Protein AF-A0A134C8T9-F1 (afdb_monomer)

Mean predicted aligned error: 8.47 Å

Radius of gyration: 16.89 Å; Cα contacts (8 Å, |Δi|>4): 72; chains: 1; bounding box: 45×20×52 Å

Structure (mmCIF, N/CA/C/O backbone):
data_AF-A0A134C8T9-F1
#
_entry.id   AF-A0A134C8T9-F1
#
loop_
_atom_site.group_PDB
_atom_site.id
_atom_site.type_symbol
_atom_site.label_atom_id
_atom_site.label_alt_id
_atom_site.label_comp_id
_atom_site.label_asym_id
_atom_site.label_entity_id
_atom_site.label_seq_id
_atom_site.pdbx_PDB_ins_code
_atom_site.Cartn_x
_atom_site.Cartn_y
_atom_site.Cartn_z
_atom_site.occupancy
_atom_site.B_iso_or_equiv
_atom_site.auth_seq_id
_atom_site.auth_comp_id
_atom_site.auth_asym_id
_atom_site.auth_atom_id
_atom_site.pdbx_PDB_model_num
ATOM 1 N N . MET A 1 1 ? 7.190 8.003 -21.386 1.00 59.50 1 MET A N 1
ATOM 2 C CA . MET A 1 1 ? 6.766 9.149 -20.539 1.00 59.50 1 MET A CA 1
ATOM 3 C C . MET A 1 1 ? 5.248 9.217 -20.405 1.00 59.50 1 MET A C 1
ATOM 5 O O . MET A 1 1 ? 4.776 9.055 -19.291 1.00 59.50 1 MET A O 1
ATOM 9 N N . LYS A 1 2 ? 4.473 9.370 -21.495 1.00 64.94 2 LYS A N 1
ATOM 10 C CA . LYS A 1 2 ? 2.994 9.376 -21.425 1.00 64.94 2 LYS A CA 1
ATOM 11 C C . LYS A 1 2 ? 2.407 8.089 -20.822 1.00 64.94 2 LYS A C 1
ATOM 13 O O . LYS A 1 2 ? 1.633 8.181 -19.883 1.00 64.94 2 LYS A O 1
ATOM 18 N N . GLU A 1 3 ? 2.854 6.913 -21.265 1.00 64.75 3 GLU A N 1
ATOM 19 C CA . GLU A 1 3 ? 2.414 5.618 -20.703 1.00 64.75 3 GLU A CA 1
ATOM 20 C C . GLU A 1 3 ? 2.711 5.472 -19.205 1.00 64.75 3 GLU A C 1
ATOM 22 O O . GLU A 1 3 ? 1.862 5.021 -18.446 1.00 64.75 3 GLU A O 1
ATOM 27 N N . TYR A 1 4 ? 3.884 5.926 -18.760 1.00 65.50 4 TYR A N 1
ATOM 28 C CA . TYR A 1 4 ? 4.286 5.896 -17.351 1.00 65.50 4 TYR A CA 1
ATO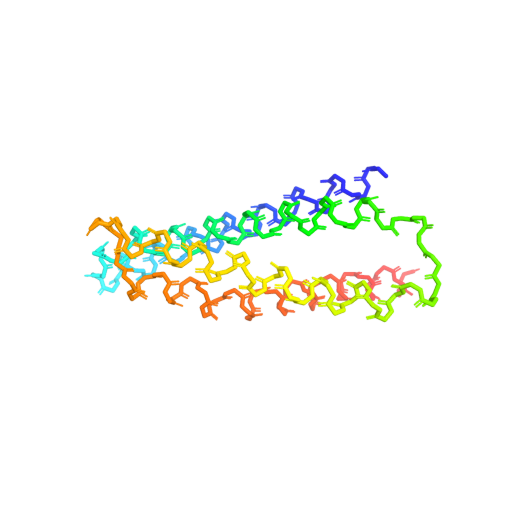M 29 C C . TYR A 1 4 ? 3.392 6.784 -16.472 1.00 65.50 4 TYR A C 1
ATOM 31 O O . TYR A 1 4 ? 2.962 6.372 -15.398 1.00 65.50 4 TYR A O 1
ATOM 39 N N . ILE A 1 5 ? 3.054 7.986 -16.949 1.00 67.75 5 ILE A N 1
ATOM 40 C CA . ILE A 1 5 ? 2.143 8.898 -16.243 1.00 67.75 5 ILE A CA 1
ATOM 41 C C . ILE A 1 5 ? 0.721 8.319 -16.206 1.00 67.75 5 ILE A C 1
ATOM 43 O O . ILE A 1 5 ? 0.062 8.373 -15.167 1.00 67.75 5 ILE A O 1
ATOM 47 N N . THR A 1 6 ? 0.252 7.729 -17.309 1.00 73.25 6 THR A N 1
ATOM 48 C CA . THR A 1 6 ? -1.057 7.060 -17.367 1.00 73.25 6 THR A CA 1
ATOM 49 C C . THR A 1 6 ? -1.119 5.872 -16.408 1.00 73.25 6 THR A C 1
ATOM 51 O O . THR A 1 6 ? -2.109 5.729 -15.689 1.00 73.25 6 THR A O 1
ATOM 54 N N . TYR A 1 7 ? -0.048 5.077 -16.336 1.00 72.12 7 TYR A N 1
ATOM 55 C CA . TYR A 1 7 ? 0.085 3.967 -15.397 1.00 72.12 7 TYR A CA 1
ATOM 56 C C . TYR A 1 7 ? 0.003 4.456 -13.948 1.00 72.12 7 TYR A C 1
ATOM 58 O O . TYR A 1 7 ? -0.865 4.000 -13.209 1.00 72.12 7 TYR A O 1
ATOM 66 N N . ILE A 1 8 ? 0.798 5.465 -13.568 1.00 74.56 8 ILE A N 1
ATOM 67 C CA . ILE A 1 8 ? 0.755 6.066 -12.222 1.00 74.56 8 ILE A CA 1
ATOM 68 C C . ILE A 1 8 ? -0.647 6.569 -11.879 1.00 74.56 8 ILE A C 1
ATOM 70 O O . ILE A 1 8 ? -1.163 6.292 -10.799 1.00 74.56 8 ILE A O 1
ATOM 74 N N . LYS A 1 9 ? -1.299 7.286 -12.799 1.00 76.12 9 LYS A N 1
ATOM 75 C CA . LYS A 1 9 ? -2.643 7.828 -12.567 1.00 76.12 9 LYS A CA 1
ATOM 76 C C . LYS A 1 9 ? -3.696 6.724 -12.432 1.00 76.12 9 LYS A C 1
ATOM 78 O O . LYS A 1 9 ? -4.669 6.891 -11.698 1.00 76.12 9 LYS A O 1
ATOM 83 N N . SER A 1 10 ? -3.537 5.608 -13.141 1.00 77.31 10 SER A N 1
ATOM 84 C CA . SER A 1 10 ? -4.405 4.436 -12.992 1.00 77.31 10 SER A CA 1
ATOM 85 C C . SER A 1 10 ? -4.194 3.757 -11.640 1.00 77.31 10 SER A C 1
ATOM 87 O O . SER A 1 10 ? -5.162 3.543 -10.914 1.00 77.31 10 SER A O 1
ATOM 89 N N . HIS A 1 11 ? -2.934 3.534 -11.268 1.00 79.75 11 HIS A N 1
ATOM 90 C CA . HIS A 1 11 ? -2.524 2.919 -10.007 1.00 79.75 11 HIS A CA 1
ATOM 91 C C . HIS A 1 11 ? -3.030 3.731 -8.804 1.00 79.75 11 HIS A C 1
ATOM 93 O O . HIS A 1 11 ? -3.699 3.203 -7.923 1.00 79.75 11 HIS A O 1
ATOM 99 N N . CYS A 1 12 ? -2.832 5.055 -8.807 1.00 80.44 12 CYS A N 1
ATOM 100 C CA . CYS A 1 12 ? -3.329 5.933 -7.743 1.00 80.44 12 CYS A CA 1
ATOM 101 C C . CYS A 1 12 ? -4.860 5.916 -7.622 1.00 80.44 12 CYS A C 1
ATOM 103 O O . CYS A 1 12 ? -5.382 5.934 -6.509 1.00 80.44 12 CYS A O 1
ATOM 105 N N . ARG A 1 13 ? -5.593 5.865 -8.745 1.00 82.88 13 ARG A N 1
ATOM 106 C CA . ARG A 1 13 ? -7.060 5.739 -8.715 1.00 82.88 13 ARG A CA 1
ATOM 107 C C . ARG A 1 13 ? -7.493 4.401 -8.127 1.00 82.88 13 ARG A C 1
ATOM 109 O O . ARG A 1 13 ? -8.417 4.381 -7.326 1.00 82.88 13 ARG A O 1
ATOM 116 N N . TRP A 1 14 ? -6.805 3.317 -8.475 1.00 81.19 14 TRP A N 1
ATOM 117 C CA . TRP A 1 14 ? -7.069 1.994 -7.917 1.00 81.19 14 TRP A CA 1
ATOM 118 C C . TRP A 1 14 ? -6.842 1.958 -6.400 1.00 81.19 14 TRP A C 1
ATOM 120 O O . TRP A 1 14 ? -7.713 1.506 -5.658 1.00 81.19 14 TRP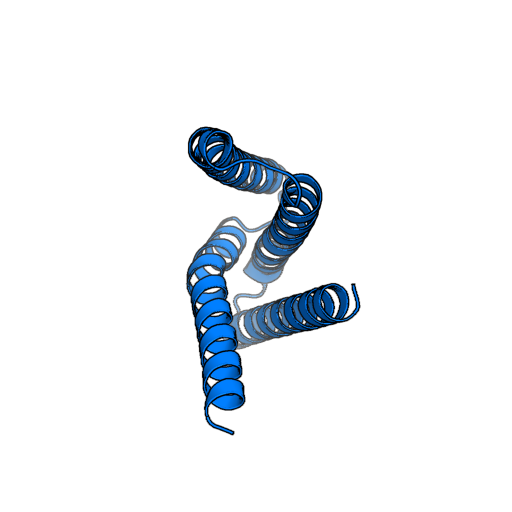 A O 1
ATOM 130 N N . ILE A 1 15 ? -5.731 2.535 -5.925 1.00 83.50 15 ILE A N 1
ATOM 131 C CA . ILE A 1 15 ? -5.446 2.700 -4.491 1.00 83.50 15 ILE A CA 1
ATOM 132 C C . ILE A 1 15 ? -6.546 3.475 -3.783 1.00 83.50 15 ILE A C 1
ATOM 134 O O . ILE A 1 15 ? -7.030 3.033 -2.741 1.00 83.50 15 ILE A O 1
ATOM 138 N N . LEU A 1 16 ? -6.970 4.598 -4.359 1.00 86.06 16 LEU A N 1
ATOM 139 C CA . LEU A 1 16 ? -8.044 5.405 -3.797 1.00 86.06 16 LEU A CA 1
ATOM 140 C C . LEU A 1 16 ? -9.353 4.606 -3.699 1.00 86.06 16 LEU A C 1
ATOM 142 O O . LEU A 1 16 ? -9.999 4.615 -2.654 1.00 86.06 16 LEU A O 1
ATOM 146 N N . SER A 1 17 ? -9.729 3.883 -4.757 1.00 85.75 17 SER A N 1
ATOM 147 C CA . SER A 1 17 ? -10.944 3.064 -4.775 1.00 85.75 17 SER A CA 1
ATOM 148 C C . SER A 1 17 ? -10.923 1.974 -3.706 1.00 85.75 17 SER A C 1
ATOM 150 O O . SER A 1 17 ? -11.906 1.817 -2.987 1.00 85.75 17 SER A O 1
ATOM 152 N N . VAL A 1 18 ? -9.805 1.257 -3.552 1.00 84.75 18 VAL A N 1
ATOM 153 C CA . VAL A 1 18 ? -9.667 0.225 -2.511 1.00 84.75 18 VAL A CA 1
ATOM 154 C C . VAL A 1 18 ? -9.687 0.846 -1.116 1.00 84.75 18 VAL A C 1
ATOM 156 O O . VAL A 1 18 ? -10.323 0.300 -0.216 1.00 84.75 18 VAL A O 1
ATOM 159 N N . ALA A 1 19 ? -9.067 2.015 -0.934 1.00 87.62 19 ALA A N 1
ATOM 160 C CA . ALA A 1 19 ? -9.065 2.703 0.350 1.00 87.62 19 ALA A CA 1
ATOM 161 C C . ALA A 1 19 ? -10.489 3.088 0.767 1.00 87.62 19 ALA A C 1
ATOM 163 O O . ALA A 1 19 ? -10.889 2.787 1.891 1.00 87.62 19 ALA A O 1
ATOM 164 N N . ILE A 1 20 ? -11.264 3.673 -0.154 1.00 89.44 20 ILE A N 1
ATOM 165 C CA . ILE A 1 20 ? -12.670 4.035 0.063 1.00 89.44 20 ILE A CA 1
ATOM 166 C C . ILE A 1 20 ? -13.511 2.786 0.345 1.00 89.44 20 ILE A C 1
ATOM 168 O O . ILE A 1 20 ? -14.259 2.773 1.318 1.00 89.44 20 ILE A O 1
ATOM 172 N N . LEU A 1 21 ? -13.360 1.721 -0.450 1.00 90.19 21 LEU A N 1
ATOM 173 C CA . LEU A 1 21 ? -14.088 0.465 -0.243 1.00 90.19 21 LEU A CA 1
ATOM 174 C C . LEU A 1 21 ? -13.830 -0.127 1.143 1.00 90.19 21 LEU A C 1
ATOM 176 O O . LEU A 1 21 ? -14.775 -0.522 1.818 1.00 90.19 21 LEU A O 1
ATOM 180 N N . GLY A 1 22 ? -12.577 -0.150 1.600 1.00 86.06 22 GLY A N 1
ATOM 181 C CA . GLY A 1 22 ? -12.260 -0.656 2.932 1.00 86.06 22 GLY A CA 1
ATOM 182 C C . GLY A 1 22 ? -12.840 0.200 4.057 1.00 86.06 22 GLY A C 1
ATOM 183 O O . GLY A 1 22 ? -13.338 -0.353 5.032 1.00 86.06 22 GLY A O 1
ATOM 184 N N . VAL A 1 23 ? -12.873 1.530 3.903 1.00 88.94 23 VAL A N 1
ATOM 185 C CA . VAL A 1 23 ? -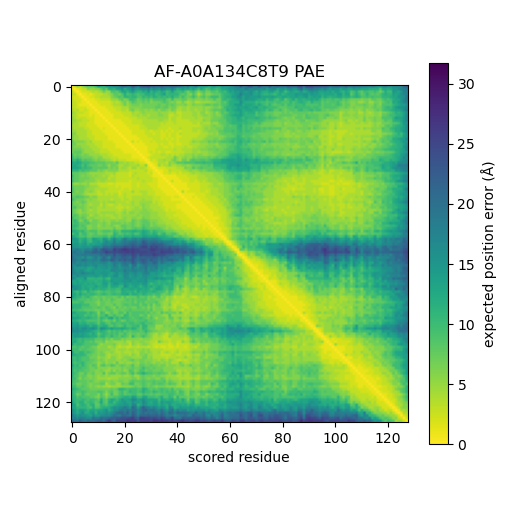13.560 2.413 4.863 1.00 88.94 23 VAL A CA 1
ATOM 186 C C . VAL A 1 23 ? -15.060 2.118 4.898 1.00 88.94 23 VAL A C 1
ATOM 188 O O . VAL A 1 23 ? -15.619 1.994 5.982 1.00 88.94 23 VAL A O 1
ATOM 191 N N . VAL A 1 24 ? -15.703 1.951 3.738 1.00 89.69 24 VAL A N 1
ATOM 192 C CA . VAL A 1 24 ? -17.135 1.619 3.646 1.00 89.69 24 VAL A CA 1
ATOM 193 C C . VAL A 1 24 ? -17.436 0.272 4.305 1.00 89.69 24 VAL A C 1
ATOM 195 O O . VAL A 1 24 ? -18.376 0.177 5.088 1.00 89.69 24 VAL A O 1
ATOM 198 N N . VAL A 1 25 ? -16.624 -0.758 4.052 1.00 88.19 25 VAL A N 1
ATOM 199 C CA . VAL A 1 25 ? -16.787 -2.083 4.676 1.00 88.19 25 VAL A CA 1
ATOM 200 C C . VAL A 1 25 ? -16.616 -2.004 6.193 1.00 88.19 25 VAL A C 1
ATOM 202 O O . VAL A 1 25 ? -17.444 -2.534 6.928 1.00 88.19 25 VAL A O 1
ATOM 205 N N . LEU A 1 26 ? -15.580 -1.310 6.672 1.00 87.12 26 LEU A N 1
ATOM 206 C CA . LEU A 1 26 ? -15.356 -1.119 8.107 1.00 87.12 26 LEU A CA 1
ATOM 207 C C . LEU A 1 26 ? -16.484 -0.325 8.765 1.00 87.12 26 LEU A C 1
ATOM 209 O O . LEU A 1 26 ? -16.812 -0.582 9.918 1.00 87.12 26 LEU A O 1
ATOM 213 N N . TRP A 1 27 ? -17.088 0.614 8.041 1.00 87.31 27 TRP A N 1
ATOM 214 C CA . TRP A 1 27 ? -18.226 1.382 8.525 1.00 87.31 27 TRP A CA 1
ATOM 215 C C . TRP A 1 27 ? -19.504 0.534 8.609 1.00 87.31 27 TRP A C 1
ATOM 217 O O . TRP A 1 27 ? -20.180 0.567 9.630 1.00 87.31 27 TRP A O 1
ATOM 227 N N . ILE A 1 28 ? -19.793 -0.294 7.596 1.00 90.69 28 ILE A N 1
ATOM 228 C CA . ILE A 1 28 ? -20.951 -1.212 7.589 1.00 90.69 28 ILE A CA 1
ATOM 229 C C . ILE A 1 28 ? -20.850 -2.265 8.704 1.00 90.69 28 ILE A C 1
ATOM 231 O O . ILE A 1 28 ? -21.863 -2.648 9.282 1.00 90.69 28 ILE A O 1
ATOM 235 N N . LEU A 1 29 ? -19.638 -2.730 9.014 1.00 88.00 29 LEU A N 1
ATOM 236 C CA . LEU A 1 29 ? -19.382 -3.714 10.074 1.00 88.00 29 LEU A CA 1
ATOM 237 C C . LEU A 1 29 ? -19.286 -3.095 11.481 1.00 88.00 29 LEU A C 1
ATOM 239 O O . LEU A 1 29 ? -18.956 -3.806 12.427 1.00 88.00 29 LEU A O 1
ATOM 243 N N . ASP A 1 30 ? -19.536 -1.788 11.619 1.00 86.75 30 ASP A N 1
ATOM 244 C CA . ASP A 1 30 ? -19.394 -1.012 12.861 1.00 86.75 30 ASP A CA 1
ATOM 245 C C . ASP A 1 30 ? -17.983 -1.089 13.488 1.00 86.75 30 ASP A C 1
ATOM 247 O O . ASP A 1 30 ? -17.756 -0.992 14.692 1.00 86.75 30 ASP A O 1
ATOM 251 N N . TRP A 1 31 ? -16.970 -1.271 12.642 1.00 87.44 31 TRP A N 1
ATOM 252 C CA . TRP A 1 31 ? -15.555 -1.373 13.009 1.00 87.44 31 TRP A CA 1
ATOM 253 C C . TRP A 1 31 ? -14.823 -0.049 12.783 1.00 87.44 31 TRP A C 1
ATOM 255 O O . TRP A 1 31 ? -13.671 -0.002 12.340 1.00 87.44 31 TRP A O 1
ATOM 265 N N . THR A 1 32 ? -15.487 1.057 13.112 1.00 83.94 32 THR A N 1
ATOM 266 C CA . THR A 1 32 ? -14.995 2.424 12.877 1.00 83.94 32 THR A CA 1
ATOM 267 C C . THR A 1 32 ? -13.659 2.709 13.570 1.00 83.94 32 THR A C 1
ATOM 269 O O . THR A 1 32 ? -12.789 3.373 13.007 1.00 83.94 32 THR A O 1
ATOM 272 N N . GLN A 1 33 ? -13.429 2.091 14.729 1.00 84.19 33 GLN A N 1
ATOM 273 C CA . GLN A 1 33 ? -12.162 2.094 15.472 1.00 84.19 33 GLN A CA 1
ATOM 274 C C . GLN A 1 33 ? -10.945 1.561 14.687 1.00 84.19 33 GLN A C 1
ATOM 276 O O . GLN A 1 33 ? -9.802 1.798 15.078 1.00 84.19 33 GLN A O 1
ATOM 281 N N . HIS A 1 34 ? -11.153 0.840 13.580 1.00 86.94 34 HIS A N 1
ATOM 282 C CA . HIS A 1 34 ? -10.082 0.305 12.735 1.00 86.94 34 HIS A CA 1
ATOM 283 C C . HIS A 1 34 ? -9.813 1.143 11.476 1.00 86.94 34 HIS A C 1
ATOM 285 O O . HIS A 1 34 ? -8.833 0.876 10.778 1.00 86.94 34 HIS A O 1
ATOM 291 N N . ILE A 1 35 ? -10.617 2.180 11.205 1.00 86.38 35 ILE A N 1
ATOM 292 C CA . ILE A 1 35 ? -10.495 3.029 10.007 1.00 86.38 35 ILE A CA 1
ATOM 293 C C . ILE A 1 35 ? -9.130 3.722 9.947 1.00 86.38 35 ILE A C 1
ATOM 295 O O . ILE A 1 35 ? -8.494 3.742 8.896 1.00 86.38 35 ILE A O 1
ATOM 299 N N . THR A 1 36 ? -8.639 4.250 11.069 1.00 85.44 36 THR A N 1
ATOM 300 C CA . THR A 1 36 ? -7.330 4.924 11.131 1.00 85.44 36 THR A CA 1
ATOM 301 C C . THR A 1 36 ? -6.183 3.968 10.801 1.00 85.44 36 THR A C 1
ATOM 303 O O . THR A 1 36 ? -5.286 4.313 10.035 1.00 85.44 36 THR A O 1
ATOM 306 N N . GLY A 1 37 ? -6.251 2.733 11.308 1.00 84.94 37 GLY A N 1
ATOM 307 C CA . GLY A 1 37 ? -5.311 1.663 10.975 1.00 84.94 37 GLY A CA 1
ATOM 308 C C . GLY A 1 37 ? -5.367 1.265 9.504 1.00 84.94 37 GLY A C 1
ATOM 309 O O . GLY A 1 37 ? -4.329 1.118 8.863 1.00 84.94 37 GLY A O 1
ATOM 310 N N . TRP A 1 38 ? -6.572 1.144 8.951 1.00 87.62 38 TRP A N 1
ATOM 311 C CA . TRP A 1 38 ? -6.776 0.844 7.537 1.00 87.62 38 TRP A CA 1
ATOM 312 C C . TRP A 1 38 ? -6.169 1.916 6.628 1.00 87.62 38 TRP A C 1
ATOM 314 O O . TRP A 1 38 ? -5.392 1.602 5.726 1.00 87.62 38 TRP A O 1
ATOM 324 N N . LEU A 1 39 ? -6.460 3.189 6.904 1.00 87.62 39 LEU A N 1
ATOM 325 C CA . LEU A 1 39 ? -5.900 4.316 6.161 1.00 87.62 39 LEU A CA 1
ATOM 326 C C . LEU A 1 39 ? -4.372 4.354 6.263 1.00 87.62 39 LEU A C 1
ATOM 328 O O . LEU A 1 39 ? -3.706 4.644 5.271 1.00 87.62 39 LEU A O 1
ATOM 332 N N . TRP A 1 40 ? -3.806 3.994 7.417 1.00 87.38 40 TRP A N 1
ATOM 333 C CA . TRP A 1 40 ? -2.358 3.865 7.575 1.00 87.38 40 TRP A CA 1
ATOM 334 C C . TRP A 1 40 ? -1.768 2.737 6.716 1.00 87.38 40 TRP A C 1
ATOM 336 O O . TRP A 1 40 ? -0.742 2.925 6.055 1.00 87.38 40 TRP A O 1
ATOM 346 N N . GLY A 1 41 ? -2.432 1.580 6.664 1.00 84.69 41 GLY A N 1
ATOM 347 C CA . GLY A 1 41 ? -2.063 0.487 5.762 1.00 84.69 41 GLY A CA 1
ATOM 348 C C . GLY A 1 41 ? -2.108 0.910 4.287 1.00 84.69 41 GLY A C 1
ATOM 349 O O . GLY A 1 41 ? -1.170 0.651 3.535 1.00 84.69 41 GLY A O 1
ATOM 350 N N . MET A 1 42 ? -3.137 1.660 3.884 1.00 85.50 42 MET A N 1
ATOM 351 C CA . MET A 1 42 ? -3.250 2.196 2.521 1.00 85.50 42 MET A CA 1
ATOM 352 C C . MET A 1 42 ? -2.192 3.264 2.217 1.00 85.50 42 MET A C 1
ATOM 354 O O . MET A 1 42 ? -1.615 3.271 1.131 1.00 85.50 42 MET A O 1
ATOM 358 N N . MET A 1 43 ? -1.864 4.132 3.175 1.00 85.31 43 MET A N 1
ATOM 359 C CA . MET A 1 43 ? -0.764 5.089 3.033 1.00 85.31 43 MET A CA 1
ATOM 360 C C . MET A 1 43 ? 0.584 4.376 2.882 1.00 85.31 43 MET A C 1
ATOM 362 O O . MET A 1 43 ? 1.394 4.766 2.041 1.00 85.31 43 MET A O 1
ATOM 366 N N . THR A 1 44 ? 0.805 3.297 3.636 1.00 83.62 44 THR A N 1
ATOM 367 C CA . THR A 1 44 ? 1.993 2.443 3.495 1.00 83.62 44 THR A CA 1
ATOM 368 C C . THR A 1 44 ? 2.119 1.926 2.062 1.00 83.62 44 THR A C 1
ATOM 370 O O . THR A 1 44 ? 3.216 1.920 1.500 1.00 83.62 44 THR A O 1
ATOM 373 N N . TYR A 1 45 ? 0.994 1.588 1.421 1.00 80.31 45 TYR A N 1
ATOM 374 C CA . TYR A 1 45 ? 0.987 1.192 0.015 1.00 80.31 45 TYR A CA 1
ATOM 375 C C . TYR A 1 45 ? 1.346 2.330 -0.945 1.00 80.31 45 TYR A C 1
ATOM 377 O O . TYR A 1 45 ? 2.120 2.123 -1.878 1.00 80.31 45 TYR A O 1
ATOM 385 N N . VAL A 1 46 ? 0.846 3.546 -0.713 1.00 82.25 46 VAL A N 1
ATOM 386 C CA . VAL A 1 46 ? 1.206 4.719 -1.530 1.00 82.25 46 VAL A CA 1
ATOM 387 C C . VAL A 1 46 ? 2.707 4.998 -1.448 1.00 82.25 46 VAL A C 1
ATOM 389 O O . VAL A 1 46 ? 3.359 5.186 -2.476 1.00 82.25 46 VAL A O 1
ATOM 392 N N . VAL A 1 47 ? 3.273 4.979 -0.239 1.00 83.88 47 VAL A N 1
ATOM 393 C CA . VAL A 1 47 ? 4.715 5.178 -0.025 1.00 83.88 47 VAL A CA 1
ATOM 394 C C . VAL A 1 47 ? 5.517 4.076 -0.716 1.00 83.88 47 VAL A C 1
ATOM 396 O O . VAL A 1 47 ? 6.495 4.364 -1.408 1.00 83.88 47 VAL A O 1
ATOM 399 N N . TYR A 1 48 ? 5.068 2.824 -0.600 1.00 80.75 48 TYR A N 1
ATOM 400 C CA . TYR A 1 48 ? 5.651 1.696 -1.319 1.00 80.75 48 TYR A CA 1
ATOM 401 C C . TYR A 1 48 ? 5.634 1.913 -2.837 1.00 80.75 48 TYR A C 1
ATOM 403 O O . TYR A 1 48 ? 6.652 1.714 -3.499 1.00 80.75 48 TYR A O 1
ATOM 411 N N . PHE A 1 49 ? 4.500 2.336 -3.398 1.00 78.94 49 PHE A N 1
ATOM 412 C CA . PHE A 1 49 ? 4.359 2.557 -4.832 1.00 78.94 49 PHE A CA 1
ATOM 413 C C . PHE A 1 49 ? 5.284 3.670 -5.328 1.00 78.94 49 PHE A C 1
ATOM 415 O O . PHE A 1 49 ? 5.960 3.496 -6.339 1.00 78.94 49 PHE A O 1
ATOM 422 N N . LEU A 1 50 ? 5.374 4.787 -4.599 1.00 80.62 50 LEU A N 1
ATOM 423 C CA . LEU A 1 50 ? 6.295 5.878 -4.925 1.00 80.62 50 LEU A CA 1
ATOM 424 C C . LEU A 1 50 ? 7.753 5.418 -4.882 1.00 80.62 50 LEU A C 1
ATOM 426 O O . LEU A 1 50 ? 8.527 5.730 -5.788 1.00 80.62 50 LEU A O 1
ATOM 430 N N . TYR A 1 51 ? 8.119 4.639 -3.863 1.00 80.12 51 TYR A N 1
ATOM 431 C CA . TYR A 1 51 ? 9.449 4.052 -3.766 1.00 80.12 51 TYR A CA 1
ATOM 432 C C . TYR A 1 51 ? 9.740 3.131 -4.957 1.00 80.12 51 TYR A C 1
ATOM 434 O O . TYR A 1 51 ? 10.797 3.245 -5.579 1.00 80.12 51 TYR A O 1
ATOM 442 N N . LEU A 1 52 ? 8.788 2.265 -5.320 1.00 74.62 52 LEU A N 1
ATOM 443 C CA . LEU A 1 52 ? 8.911 1.365 -6.462 1.00 74.62 52 LEU A CA 1
ATOM 444 C C . LEU A 1 52 ? 9.057 2.151 -7.770 1.00 74.62 52 LEU A C 1
ATOM 446 O O . LEU A 1 52 ? 9.969 1.877 -8.539 1.00 74.62 52 LEU A O 1
ATOM 450 N N . ALA A 1 53 ? 8.224 3.168 -7.989 1.00 72.56 53 ALA A N 1
ATOM 451 C CA . ALA A 1 53 ? 8.263 4.029 -9.165 1.00 72.56 53 ALA A CA 1
ATOM 452 C C . ALA A 1 53 ? 9.626 4.733 -9.315 1.00 72.56 53 ALA A C 1
ATOM 454 O O . ALA A 1 53 ? 10.226 4.724 -10.392 1.00 72.56 53 ALA A O 1
ATOM 455 N N . LEU A 1 54 ? 10.169 5.271 -8.216 1.00 74.12 54 LEU A N 1
ATOM 456 C CA . LEU A 1 54 ? 11.508 5.869 -8.178 1.00 74.12 54 LEU A CA 1
ATOM 457 C C . LEU A 1 54 ? 12.614 4.840 -8.436 1.00 74.12 54 LEU A C 1
ATOM 459 O O . LEU A 1 54 ? 13.586 5.131 -9.137 1.00 74.12 54 LEU A O 1
ATOM 463 N N . GLN A 1 55 ? 12.474 3.636 -7.882 1.00 72.88 55 GLN A N 1
ATOM 464 C CA . GLN A 1 55 ? 13.420 2.547 -8.083 1.00 72.88 55 GLN A CA 1
ATOM 465 C C . GLN A 1 55 ? 13.429 2.090 -9.547 1.00 72.88 55 GLN A C 1
ATOM 467 O O . GLN A 1 55 ? 14.503 1.979 -10.134 1.00 72.88 55 GLN A O 1
ATOM 472 N N . THR A 1 56 ? 12.260 1.900 -10.165 1.00 68.25 56 THR A N 1
ATOM 473 C CA . THR A 1 56 ? 12.130 1.540 -11.583 1.00 68.25 56 THR A CA 1
ATOM 474 C C . THR A 1 56 ? 12.693 2.632 -12.488 1.00 68.25 56 THR A C 1
ATOM 476 O O . THR A 1 56 ? 13.411 2.323 -13.435 1.00 68.25 56 THR A O 1
ATOM 479 N N . TYR A 1 57 ? 12.447 3.907 -12.170 1.00 69.31 57 TYR A N 1
ATOM 480 C CA . TYR A 1 57 ? 13.027 5.032 -12.907 1.00 69.31 57 TYR A CA 1
ATOM 481 C C . TYR A 1 57 ? 14.563 5.015 -12.867 1.00 69.31 57 TYR A C 1
ATOM 483 O O . TYR A 1 57 ? 15.207 5.167 -13.902 1.00 69.31 57 TYR A O 1
ATOM 491 N N . LYS A 1 58 ? 15.159 4.750 -11.696 1.00 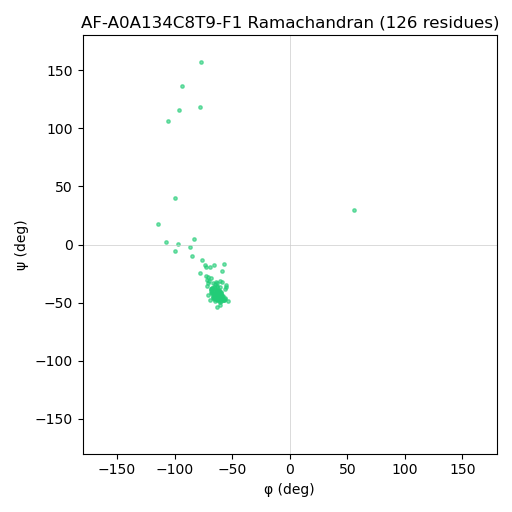68.00 58 LYS A N 1
ATOM 492 C CA . LYS A 1 58 ? 16.618 4.606 -11.531 1.00 68.00 58 LYS A CA 1
ATOM 493 C C . LYS A 1 58 ? 17.205 3.347 -12.182 1.00 68.00 58 LYS A C 1
ATOM 495 O O . LYS A 1 58 ? 18.415 3.284 -12.372 1.00 68.00 58 LYS A O 1
ATOM 500 N N . MET A 1 59 ? 16.389 2.336 -12.476 1.00 61.50 59 MET A N 1
ATOM 501 C CA . MET A 1 59 ? 16.830 1.043 -13.021 1.00 61.50 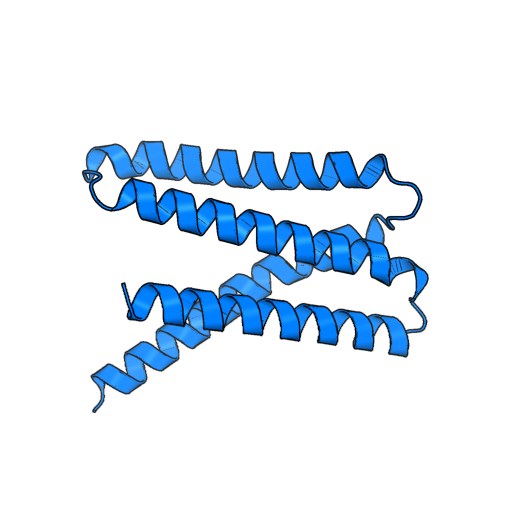59 MET A CA 1
ATOM 502 C C . MET A 1 59 ? 16.717 0.937 -14.542 1.00 61.50 59 MET A C 1
ATOM 504 O O . MET A 1 59 ? 17.067 -0.101 -15.096 1.00 61.50 59 MET A O 1
ATOM 508 N N . LYS A 1 60 ? 16.255 1.991 -15.221 1.00 61.75 60 LYS A N 1
ATOM 509 C CA . LYS A 1 60 ? 16.020 1.987 -16.668 1.00 61.75 60 LYS A CA 1
ATOM 510 C C . LYS A 1 60 ? 17.275 1.660 -17.504 1.00 61.75 60 LYS A C 1
ATOM 512 O O . LYS A 1 60 ? 17.125 1.150 -18.607 1.00 61.75 60 LYS A O 1
ATOM 517 N N . ASP A 1 61 ? 18.470 1.869 -16.946 1.00 59.88 61 ASP A N 1
ATOM 518 C CA . ASP A 1 61 ? 19.760 1.699 -17.632 1.00 59.88 61 ASP A CA 1
ATOM 519 C C . ASP A 1 61 ? 20.639 0.556 -17.056 1.00 59.88 61 ASP A C 1
ATOM 521 O O . ASP A 1 61 ? 21.848 0.537 -17.274 1.00 59.88 61 ASP A O 1
ATOM 525 N N . ALA A 1 62 ? 20.082 -0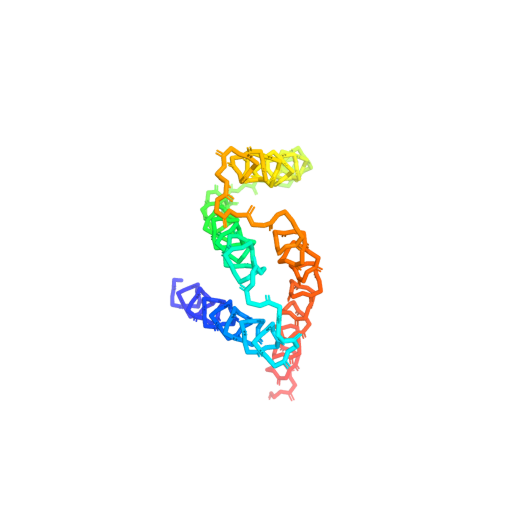.388 -16.278 1.00 59.78 62 ALA A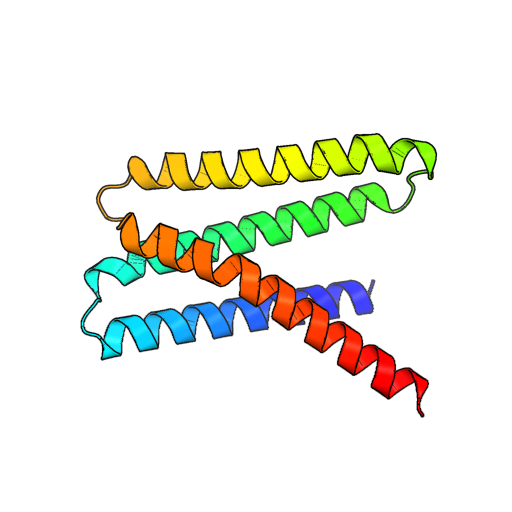 N 1
ATOM 526 C CA . ALA A 1 62 ? 20.868 -1.422 -15.578 1.00 59.78 62 ALA A CA 1
ATOM 527 C C . ALA A 1 62 ? 21.020 -2.754 -16.356 1.00 59.78 62 ALA A C 1
ATOM 529 O O . ALA A 1 62 ? 20.050 -3.298 -16.880 1.00 59.78 62 ALA A O 1
ATOM 530 N N . THR A 1 63 ? 22.237 -3.317 -16.369 1.00 59.50 63 THR A N 1
ATOM 531 C CA . THR A 1 63 ? 22.635 -4.557 -17.076 1.00 59.50 63 THR A CA 1
ATOM 532 C C . THR A 1 63 ? 22.173 -5.851 -16.369 1.00 59.50 63 THR A C 1
ATOM 534 O O . THR A 1 63 ? 21.972 -5.871 -15.157 1.00 59.50 63 THR A O 1
ATOM 537 N N . LEU A 1 64 ? 22.052 -6.965 -17.111 1.00 57.44 64 LEU A N 1
ATOM 538 C CA . LEU A 1 64 ? 21.524 -8.274 -16.663 1.00 57.44 64 LEU A CA 1
ATOM 539 C C . LEU A 1 64 ? 22.206 -8.896 -15.422 1.00 57.44 64 LEU A C 1
ATOM 541 O O . LEU A 1 64 ? 21.516 -9.485 -14.590 1.00 57.44 64 LEU A O 1
ATOM 545 N N . GLU A 1 65 ? 23.524 -8.760 -15.246 1.00 58.28 65 GLU A N 1
ATOM 546 C CA . GLU A 1 65 ? 24.234 -9.310 -14.068 1.00 58.28 65 GLU A CA 1
ATOM 547 C C . GLU A 1 65 ? 23.923 -8.547 -12.772 1.00 58.28 65 GLU A C 1
ATOM 549 O O . GLU A 1 65 ? 23.872 -9.119 -11.680 1.00 58.28 65 GLU A O 1
ATOM 554 N N . ASP A 1 66 ? 23.593 -7.265 -12.901 1.00 61.25 66 ASP A N 1
ATOM 555 C CA . ASP A 1 66 ? 23.186 -6.397 -11.803 1.00 61.25 66 ASP A CA 1
ATOM 556 C C . ASP A 1 66 ? 21.760 -6.706 -11.315 1.00 61.25 66 ASP A C 1
ATOM 558 O O . ASP A 1 66 ? 21.386 -6.353 -10.191 1.00 61.25 66 ASP A O 1
ATOM 562 N N . VAL A 1 67 ? 20.960 -7.410 -12.124 1.00 61.31 67 VAL A N 1
ATOM 563 C CA . VAL A 1 67 ? 19.552 -7.714 -11.837 1.00 61.31 67 VAL A CA 1
ATOM 564 C C . VAL A 1 67 ? 19.419 -8.610 -10.611 1.00 61.31 67 VAL A C 1
ATOM 566 O O . VAL A 1 67 ? 18.596 -8.325 -9.750 1.00 61.31 67 VAL A O 1
ATOM 569 N N . LYS A 1 68 ? 20.247 -9.651 -10.450 1.00 61.62 68 LYS A N 1
ATOM 570 C CA . LYS A 1 68 ? 20.115 -10.597 -9.321 1.00 61.62 68 LYS A CA 1
ATOM 571 C C . LYS A 1 68 ? 20.340 -9.920 -7.966 1.00 61.62 68 LYS A C 1
ATOM 573 O O . LYS A 1 68 ? 19.534 -10.070 -7.047 1.00 61.62 68 LYS A O 1
ATOM 578 N N . ARG A 1 69 ? 21.413 -9.134 -7.851 1.00 62.03 69 ARG A N 1
ATOM 579 C CA . ARG A 1 69 ? 21.749 -8.388 -6.630 1.00 62.03 69 ARG A CA 1
ATOM 580 C C . ARG A 1 69 ? 20.743 -7.265 -6.372 1.00 62.03 69 ARG A C 1
ATOM 582 O O . ARG A 1 69 ? 20.341 -7.056 -5.230 1.00 62.03 69 ARG A O 1
ATOM 589 N N . ARG A 1 70 ? 20.279 -6.577 -7.419 1.00 64.44 70 ARG A N 1
ATOM 590 C CA . ARG A 1 70 ? 19.274 -5.509 -7.301 1.00 64.44 70 ARG A CA 1
ATOM 591 C C . ARG A 1 70 ? 17.876 -6.031 -6.984 1.00 64.44 70 ARG A C 1
ATOM 593 O O . ARG A 1 70 ? 17.154 -5.345 -6.270 1.00 64.44 70 ARG A O 1
ATOM 600 N N . VAL A 1 71 ? 17.513 -7.237 -7.427 1.00 67.19 71 VAL A N 1
ATOM 601 C CA . VAL A 1 71 ? 16.275 -7.920 -7.018 1.00 67.19 71 VAL A CA 1
ATOM 602 C C . VAL A 1 71 ? 16.314 -8.210 -5.523 1.00 67.19 71 VAL A C 1
ATOM 604 O O . VAL A 1 71 ? 15.369 -7.853 -4.828 1.00 67.19 71 VAL A O 1
ATOM 607 N N . TRP A 1 72 ? 17.416 -8.756 -5.000 1.00 64.88 72 TRP A N 1
ATOM 608 C CA . TRP A 1 72 ? 17.574 -8.977 -3.558 1.00 64.88 72 TRP A CA 1
ATOM 609 C C . TRP A 1 72 ? 17.527 -7.680 -2.752 1.00 64.88 72 TRP A C 1
ATOM 611 O O . TRP A 1 72 ? 16.796 -7.603 -1.768 1.00 64.88 72 TRP A O 1
ATOM 621 N N . ILE A 1 73 ? 18.236 -6.639 -3.194 1.00 66.94 73 ILE A N 1
ATOM 622 C CA . ILE A 1 73 ? 18.183 -5.312 -2.563 1.00 66.94 73 ILE A CA 1
ATOM 623 C C . ILE A 1 73 ? 16.763 -4.739 -2.626 1.00 66.94 73 ILE A C 1
ATOM 625 O O . ILE A 1 73 ? 16.300 -4.163 -1.650 1.00 66.94 73 ILE A O 1
ATOM 629 N N . GLY A 1 74 ? 16.056 -4.931 -3.741 1.00 68.56 74 GLY A N 1
ATOM 630 C CA . GLY A 1 74 ? 14.662 -4.532 -3.900 1.00 68.56 74 GLY A CA 1
ATOM 631 C C . GLY A 1 74 ? 13.728 -5.290 -2.963 1.00 68.56 74 GLY A C 1
ATOM 632 O O . GLY A 1 74 ? 12.857 -4.684 -2.361 1.00 68.56 74 GLY A O 1
ATOM 633 N N . VAL A 1 75 ? 13.909 -6.596 -2.776 1.00 70.06 75 VAL A N 1
ATOM 634 C CA . VAL A 1 75 ? 13.121 -7.375 -1.809 1.00 70.06 75 VAL A CA 1
ATOM 635 C C . VAL A 1 75 ? 13.420 -6.915 -0.380 1.00 70.06 75 VAL A C 1
ATOM 637 O O . VAL A 1 75 ? 12.490 -6.632 0.372 1.00 70.06 75 VAL A O 1
ATOM 640 N N . MET A 1 76 ? 14.694 -6.758 -0.019 1.00 75.12 76 MET A N 1
ATOM 641 C CA . MET A 1 76 ? 15.103 -6.305 1.315 1.00 75.12 76 MET A CA 1
ATOM 642 C C . MET A 1 76 ? 14.616 -4.888 1.629 1.00 75.12 76 MET A C 1
ATOM 644 O O . MET A 1 76 ? 14.147 -4.643 2.738 1.00 75.12 76 MET A O 1
ATOM 648 N N . SER A 1 77 ? 14.662 -3.964 0.664 1.00 71.81 77 SER A N 1
ATOM 649 C CA . SER A 1 77 ? 14.170 -2.599 0.865 1.00 71.81 77 SER A CA 1
ATOM 650 C C . SER A 1 77 ? 12.649 -2.526 0.993 1.00 71.81 77 SER A C 1
ATOM 652 O O . SER A 1 77 ? 12.129 -1.692 1.730 1.00 71.81 77 SER A O 1
ATOM 654 N N . ARG A 1 78 ? 11.917 -3.428 0.330 1.00 74.50 78 ARG A N 1
ATOM 655 C CA . ARG A 1 78 ? 10.461 -3.556 0.499 1.00 74.50 78 ARG A CA 1
ATOM 656 C C . ARG A 1 78 ? 10.109 -4.038 1.903 1.00 74.50 78 ARG A C 1
ATOM 658 O O . ARG A 1 78 ? 9.234 -3.456 2.537 1.00 74.50 78 ARG A O 1
ATOM 665 N N . PHE A 1 79 ? 10.804 -5.065 2.393 1.00 78.88 79 PHE A N 1
ATOM 666 C CA . PHE A 1 79 ? 10.602 -5.563 3.754 1.00 78.88 79 PHE A CA 1
ATOM 667 C C . PHE A 1 79 ? 10.960 -4.508 4.799 1.00 78.88 79 PHE A C 1
ATOM 669 O O . PHE A 1 79 ? 10.178 -4.290 5.720 1.00 78.88 79 PHE A O 1
ATOM 676 N N . SER A 1 80 ? 12.086 -3.807 4.640 1.00 82.00 80 SER A N 1
ATOM 677 C CA . SER A 1 80 ? 12.481 -2.768 5.593 1.00 82.00 80 SER A CA 1
ATOM 678 C C . SER A 1 80 ? 11.488 -1.606 5.632 1.00 82.00 80 SER A C 1
ATOM 680 O O . SER A 1 80 ? 11.160 -1.136 6.717 1.00 82.00 80 SER A O 1
ATOM 682 N N . LEU A 1 81 ? 10.947 -1.185 4.484 1.00 81.88 81 LEU A N 1
ATOM 683 C CA . LEU A 1 81 ? 9.957 -0.109 4.402 1.00 81.88 81 LEU A CA 1
ATOM 684 C C . LEU A 1 81 ? 8.637 -0.485 5.089 1.00 81.88 81 LEU A C 1
ATOM 686 O O . LEU A 1 81 ? 8.090 0.321 5.839 1.00 81.88 81 LEU A O 1
ATOM 690 N N . ILE A 1 82 ? 8.159 -1.718 4.891 1.00 81.00 82 ILE A N 1
ATOM 691 C CA . ILE A 1 82 ? 6.959 -2.226 5.572 1.00 81.00 82 ILE A CA 1
ATOM 692 C C . ILE A 1 82 ? 7.200 -2.312 7.083 1.00 81.00 82 ILE A C 1
ATOM 694 O O . ILE A 1 82 ? 6.395 -1.798 7.853 1.00 81.00 82 ILE A O 1
ATOM 698 N N . VAL A 1 83 ? 8.318 -2.903 7.517 1.00 84.06 83 VAL A N 1
ATOM 699 C CA . VAL A 1 83 ? 8.656 -3.029 8.946 1.00 84.06 83 VAL A CA 1
ATOM 700 C C . VAL A 1 83 ? 8.776 -1.657 9.607 1.00 84.06 83 VAL A C 1
ATOM 702 O O . VAL A 1 83 ? 8.269 -1.466 10.708 1.00 84.06 83 VAL A O 1
ATOM 705 N N . LEU A 1 84 ? 9.386 -0.683 8.929 1.00 86.00 84 LEU A N 1
ATOM 706 C CA . LEU A 1 84 ? 9.546 0.675 9.440 1.00 86.00 84 LEU A CA 1
ATOM 707 C C . LEU A 1 84 ? 8.199 1.399 9.570 1.00 86.00 84 LEU A C 1
ATOM 709 O O . LEU A 1 84 ? 7.922 1.986 10.611 1.00 86.00 84 LEU A O 1
ATOM 713 N N . LEU A 1 85 ? 7.328 1.316 8.562 1.00 82.19 85 LEU A N 1
ATOM 714 C CA . LEU A 1 85 ? 6.012 1.969 8.594 1.00 82.19 85 LEU A CA 1
ATOM 715 C C . LEU A 1 85 ? 5.042 1.306 9.579 1.00 82.19 85 LEU A C 1
ATOM 717 O O . LEU A 1 85 ? 4.248 2.002 10.216 1.00 82.19 85 LEU A O 1
ATOM 721 N N . VAL A 1 86 ? 5.140 -0.013 9.766 1.00 81.69 86 VAL A N 1
ATOM 722 C CA . VAL A 1 86 ? 4.433 -0.731 10.837 1.00 81.69 86 VAL A CA 1
ATOM 723 C C . VAL A 1 86 ? 5.002 -0.349 12.203 1.00 81.69 86 VAL A C 1
ATOM 725 O O . VAL A 1 86 ? 4.237 -0.088 13.126 1.00 81.69 86 VAL A O 1
ATOM 728 N N . GLY A 1 87 ? 6.324 -0.238 12.337 1.00 83.44 87 GLY A N 1
ATOM 729 C CA . GLY A 1 87 ? 6.979 0.186 13.574 1.00 83.44 87 GLY A CA 1
ATOM 730 C C . GLY A 1 87 ? 6.623 1.617 13.989 1.00 83.44 87 GLY A C 1
ATOM 731 O O . GLY A 1 87 ? 6.438 1.879 15.169 1.00 83.44 87 GLY A O 1
ATOM 732 N N . ILE A 1 88 ? 6.452 2.541 13.040 1.00 83.75 88 ILE A N 1
ATOM 733 C CA . ILE A 1 88 ? 5.947 3.894 13.336 1.00 83.75 88 ILE A CA 1
ATOM 734 C C . ILE A 1 88 ? 4.480 3.829 13.778 1.00 83.75 88 ILE A C 1
ATOM 736 O O . ILE A 1 88 ? 4.078 4.542 14.695 1.00 83.75 88 ILE A O 1
ATOM 740 N N . SER A 1 89 ? 3.687 2.944 13.166 1.00 80.88 89 SER A N 1
ATOM 741 C CA . SER A 1 89 ? 2.265 2.799 13.494 1.00 80.88 89 SER A CA 1
ATOM 742 C C . SER A 1 89 ? 2.023 2.395 14.952 1.00 80.88 89 SER A C 1
ATOM 744 O O . SER A 1 89 ? 1.042 2.837 15.543 1.00 80.88 89 SER A O 1
ATOM 746 N N . THR A 1 90 ? 2.935 1.626 15.565 1.00 81.06 90 THR A N 1
ATOM 747 C CA . THR A 1 90 ? 2.807 1.204 16.971 1.00 81.06 90 THR A CA 1
ATOM 748 C C . THR A 1 90 ? 3.052 2.329 17.970 1.00 81.06 90 THR A C 1
ATOM 750 O O . THR A 1 90 ? 2.622 2.218 19.115 1.00 81.06 90 THR A O 1
ATOM 753 N N . GLN A 1 91 ? 3.713 3.415 17.558 1.00 83.44 91 GLN A N 1
ATOM 754 C CA . GLN A 1 91 ? 3.963 4.574 18.417 1.00 83.44 91 GLN A CA 1
ATOM 755 C C . GLN A 1 91 ? 2.795 5.569 18.434 1.00 83.44 91 GLN A C 1
ATOM 757 O O . GLN A 1 91 ? 2.787 6.485 19.253 1.00 83.44 91 GLN A O 1
ATOM 762 N N . ILE A 1 92 ? 1.803 5.405 17.551 1.00 81.56 92 ILE A N 1
ATOM 763 C CA . ILE A 1 92 ? 0.672 6.327 17.429 1.00 81.56 92 ILE A CA 1
ATOM 764 C C . ILE A 1 92 ? -0.575 5.670 18.046 1.00 81.56 92 ILE A C 1
ATOM 766 O O . ILE A 1 92 ? -1.181 4.801 17.421 1.00 81.56 92 ILE A O 1
ATOM 770 N N . PRO A 1 93 ? -1.032 6.107 19.235 1.00 75.25 93 PRO A N 1
ATOM 771 C CA . PRO A 1 93 ? -2.127 5.452 19.961 1.00 75.25 93 PRO A CA 1
ATOM 772 C C . PRO A 1 93 ? -3.491 5.534 19.254 1.00 75.25 93 PRO A C 1
ATOM 774 O O . PRO A 1 93 ? -4.390 4.755 19.547 1.00 75.25 93 PRO A O 1
ATOM 777 N N . SER A 1 94 ? -3.651 6.453 18.297 1.00 76.94 94 SER A N 1
ATOM 778 C CA . SER A 1 94 ? -4.856 6.569 17.464 1.00 76.94 94 SER A CA 1
ATOM 779 C C . SER A 1 94 ? -4.933 5.501 16.359 1.00 76.94 94 SER A C 1
ATOM 781 O O . SER A 1 94 ? -5.990 5.316 15.751 1.00 76.94 94 SER A O 1
ATOM 783 N N . ILE A 1 95 ? -3.835 4.790 16.081 1.00 82.19 95 ILE A N 1
ATOM 784 C CA . ILE A 1 95 ? -3.756 3.813 14.995 1.00 82.19 95 ILE A CA 1
ATOM 785 C C . ILE A 1 95 ? -4.021 2.414 15.535 1.00 82.19 95 ILE A C 1
ATOM 787 O O . ILE A 1 95 ? -3.246 1.849 16.304 1.00 82.19 95 ILE A O 1
ATOM 791 N N . SER A 1 96 ? -5.114 1.808 15.076 1.00 84.69 96 SER A N 1
ATOM 792 C CA . SER A 1 96 ? -5.414 0.430 15.442 1.00 84.69 96 SER A CA 1
ATOM 793 C C . SER A 1 96 ? -4.566 -0.561 14.646 1.00 84.69 96 SER A C 1
ATOM 795 O O . SER A 1 96 ? -4.717 -0.687 13.429 1.00 84.69 96 SER A O 1
ATOM 797 N N . MET A 1 97 ? -3.747 -1.346 15.348 1.00 82.00 97 MET A N 1
ATOM 798 C CA . MET A 1 97 ? -2.892 -2.385 14.758 1.00 82.00 97 MET A CA 1
ATOM 799 C C . MET A 1 97 ? -3.681 -3.403 13.917 1.00 82.00 97 MET A C 1
ATOM 801 O O . MET A 1 97 ? -3.212 -3.848 12.872 1.00 82.00 97 MET A O 1
ATOM 805 N N . LYS A 1 98 ? -4.918 -3.728 14.324 1.00 83.25 98 LYS A N 1
ATOM 806 C CA . LYS A 1 98 ? -5.815 -4.613 13.560 1.00 83.25 98 LYS A CA 1
ATOM 807 C C . LYS A 1 98 ? -6.169 -4.022 12.191 1.00 83.25 98 LYS A C 1
ATOM 809 O O . LYS A 1 98 ? -6.182 -4.744 11.200 1.00 83.25 98 LYS A O 1
ATOM 814 N N . GLY A 1 99 ? -6.397 -2.709 12.127 1.00 80.56 99 GLY A N 1
ATOM 815 C CA . GLY A 1 99 ? -6.643 -2.002 10.870 1.00 80.56 99 GLY A CA 1
ATOM 816 C C . GLY A 1 99 ? -5.399 -1.944 9.978 1.00 80.56 99 GLY A C 1
ATOM 817 O O . GLY A 1 99 ? -5.509 -2.155 8.773 1.00 80.56 99 GLY A O 1
ATOM 818 N N . VAL A 1 100 ? -4.216 -1.731 10.570 1.00 82.62 100 VAL A N 1
ATOM 819 C CA . VAL A 1 100 ? -2.930 -1.729 9.842 1.00 82.62 100 VAL A CA 1
ATOM 820 C C . VAL A 1 100 ? -2.675 -3.088 9.198 1.00 82.62 100 VAL A C 1
ATOM 822 O O . VAL A 1 100 ? -2.391 -3.163 8.003 1.00 82.62 100 VAL A O 1
ATOM 825 N N . LEU A 1 101 ? -2.840 -4.167 9.968 1.00 82.88 101 LEU A N 1
ATOM 826 C CA . LEU A 1 101 ? -2.725 -5.533 9.461 1.00 82.88 101 LEU A CA 1
ATOM 827 C C . LEU A 1 101 ? -3.761 -5.815 8.373 1.00 82.88 101 LEU A C 1
ATOM 829 O O . LEU A 1 101 ? -3.403 -6.386 7.351 1.00 82.88 101 LEU A O 1
ATOM 833 N N . GLY A 1 102 ? -5.004 -5.355 8.538 1.00 82.75 102 GLY A N 1
ATOM 834 C CA . GLY A 1 102 ? -6.033 -5.454 7.502 1.00 82.75 102 GLY A CA 1
ATOM 835 C C . GLY A 1 102 ? -5.600 -4.815 6.178 1.00 82.75 102 GLY A C 1
ATOM 836 O O . GLY A 1 102 ? -5.692 -5.453 5.131 1.00 82.75 102 GLY A O 1
ATOM 837 N N . GLY A 1 103 ? -5.049 -3.598 6.222 1.00 80.44 103 GLY A N 1
ATOM 838 C CA . GLY A 1 103 ? -4.522 -2.920 5.033 1.00 80.44 103 GLY A CA 1
ATOM 839 C C . GLY A 1 103 ? -3.359 -3.674 4.377 1.00 80.44 103 GLY A C 1
ATOM 840 O O . GLY A 1 103 ? -3.336 -3.848 3.159 1.00 80.44 103 GLY A O 1
ATOM 841 N N . ILE A 1 104 ? -2.426 -4.198 5.178 1.00 80.44 104 ILE A N 1
ATOM 842 C CA . ILE A 1 104 ? -1.289 -4.994 4.682 1.00 80.44 104 ILE A CA 1
ATOM 843 C C . ILE A 1 104 ? -1.750 -6.339 4.105 1.00 80.44 104 ILE A C 1
ATOM 845 O O . ILE A 1 104 ? -1.226 -6.788 3.090 1.00 80.44 104 ILE A O 1
ATOM 849 N N . CYS A 1 105 ? -2.748 -6.987 4.700 1.00 83.19 105 CYS A N 1
ATOM 850 C CA . CYS A 1 105 ? -3.296 -8.235 4.175 1.00 83.19 105 CYS A CA 1
ATOM 851 C C . CYS A 1 105 ? -3.975 -8.035 2.817 1.00 83.19 105 CYS A C 1
ATOM 853 O O . CYS A 1 105 ? -3.893 -8.920 1.970 1.00 83.19 105 CYS A O 1
ATOM 855 N N . VAL A 1 106 ? -4.610 -6.882 2.586 1.00 81.56 106 VAL A N 1
ATOM 856 C CA . VAL A 1 106 ? -5.252 -6.562 1.300 1.00 81.56 106 VAL A CA 1
ATOM 857 C C . VAL A 1 106 ? -4.235 -6.144 0.234 1.00 81.56 106 VAL A C 1
ATOM 859 O O . VAL A 1 106 ? -4.470 -6.355 -0.954 1.00 81.56 106 VAL A O 1
ATOM 862 N N . PHE A 1 107 ? -3.067 -5.643 0.632 1.00 75.94 107 PHE A N 1
ATOM 863 C CA . PHE A 1 107 ? -1.992 -5.238 -0.277 1.00 75.94 107 PHE A CA 1
ATOM 864 C C . PHE A 1 107 ? -1.571 -6.344 -1.259 1.00 75.94 107 PHE A C 1
ATOM 866 O O . PHE A 1 107 ? -1.479 -6.107 -2.462 1.00 75.94 107 PHE A O 1
ATOM 873 N N . VAL A 1 108 ? -1.322 -7.563 -0.767 1.00 73.88 108 VAL A N 1
ATOM 874 C CA . VAL A 1 108 ? -0.836 -8.686 -1.592 1.00 73.88 108 VAL A CA 1
ATOM 875 C C . VAL A 1 108 ? -1.844 -9.090 -2.680 1.00 73.88 108 VAL A C 1
ATOM 877 O O . VAL A 1 108 ? -1.472 -9.101 -3.858 1.00 73.88 108 VAL A O 1
ATOM 880 N N . PRO A 1 109 ? -3.121 -9.384 -2.356 1.00 78.31 109 PRO A N 1
ATOM 881 C CA . PRO A 1 109 ? -4.115 -9.677 -3.380 1.00 78.31 109 PRO A CA 1
ATOM 882 C C . PRO A 1 109 ? -4.373 -8.470 -4.285 1.00 78.31 109 PRO A C 1
ATOM 884 O O . PRO A 1 109 ? -4.592 -8.655 -5.478 1.00 78.31 109 PRO A O 1
ATOM 887 N N . MET A 1 110 ? -4.284 -7.240 -3.775 1.00 78.06 110 MET A N 1
ATOM 888 C CA . MET A 1 110 ? -4.444 -6.036 -4.588 1.00 78.06 110 MET A CA 1
ATOM 889 C C . MET A 1 110 ? -3.367 -5.915 -5.676 1.00 78.06 110 MET A C 1
ATOM 891 O O . MET A 1 110 ? -3.711 -5.675 -6.834 1.00 78.06 110 MET A O 1
ATOM 895 N N . GLN A 1 111 ? -2.094 -6.154 -5.340 1.00 73.12 111 GLN A N 1
ATOM 896 C CA . GLN A 1 111 ? -1.000 -6.195 -6.319 1.00 73.12 111 GLN A CA 1
ATOM 897 C C . GLN A 1 111 ? -1.202 -7.294 -7.367 1.00 73.12 111 GLN A C 1
ATOM 899 O O . GLN A 1 111 ? -0.964 -7.079 -8.556 1.00 73.12 111 GLN A O 1
ATOM 904 N N . TYR A 1 112 ? -1.664 -8.471 -6.938 1.00 77.38 112 TYR A N 1
ATOM 905 C CA . TYR A 1 112 ? -1.940 -9.581 -7.848 1.00 77.38 112 TYR A CA 1
ATOM 906 C C . TYR A 1 112 ? -3.090 -9.265 -8.814 1.00 77.38 112 TYR A C 1
ATOM 908 O O . TYR A 1 112 ? -2.977 -9.498 -10.020 1.00 77.38 112 TYR A O 1
ATOM 916 N N . VAL A 1 113 ? -4.185 -8.695 -8.302 1.00 78.31 113 VAL A N 1
ATOM 917 C CA . VAL A 1 113 ? -5.342 -8.292 -9.111 1.00 78.31 113 VAL A CA 1
ATOM 918 C C . VAL A 1 113 ? -4.923 -7.251 -10.134 1.00 78.31 113 VAL A C 1
ATOM 920 O O . VAL A 1 113 ? -5.231 -7.397 -11.314 1.00 78.31 113 VAL A O 1
ATOM 923 N N . GLU A 1 114 ? -4.158 -6.251 -9.721 1.00 74.50 114 GLU A N 1
ATOM 924 C CA . GLU A 1 114 ? -3.676 -5.219 -10.624 1.00 74.50 114 GLU A CA 1
ATOM 925 C C . GLU A 1 114 ? -2.775 -5.757 -11.739 1.00 74.50 114 GLU A C 1
ATOM 927 O O . GLU A 1 114 ? -2.988 -5.438 -12.911 1.00 74.50 114 GLU A O 1
ATOM 932 N N . TYR A 1 115 ? -1.839 -6.648 -11.406 1.00 74.69 115 TYR A N 1
ATOM 933 C CA . TYR A 1 115 ? -1.031 -7.338 -12.408 1.00 74.69 115 TYR A CA 1
ATOM 934 C C . TYR A 1 115 ? -1.908 -8.135 -13.385 1.00 74.69 115 TYR A C 1
ATOM 936 O O . TYR A 1 115 ? -1.730 -8.048 -14.600 1.00 74.69 115 TYR A O 1
ATOM 944 N N . SER A 1 116 ? -2.904 -8.865 -12.877 1.00 73.44 116 SER A N 1
ATOM 945 C CA . SER A 1 116 ? -3.810 -9.656 -13.715 1.00 73.44 116 SER A CA 1
ATOM 946 C C . SER A 1 116 ? -4.666 -8.790 -14.650 1.00 73.44 116 SER A C 1
ATOM 948 O O . SER A 1 116 ? -4.894 -9.169 -15.801 1.00 73.44 116 SER A O 1
ATOM 950 N N . MET A 1 117 ? -5.103 -7.608 -14.196 1.00 74.94 117 MET A N 1
ATOM 951 C CA . MET A 1 117 ? -5.834 -6.639 -15.017 1.00 74.94 117 MET A CA 1
ATOM 952 C C . MET A 1 117 ? -4.944 -6.068 -16.119 1.00 74.94 117 MET A C 1
ATOM 954 O O . MET A 1 117 ? -5.371 -6.015 -17.273 1.00 74.94 117 MET A O 1
ATOM 958 N N . TYR A 1 118 ? -3.701 -5.714 -15.786 1.00 71.94 118 TYR A N 1
ATOM 959 C CA . TYR A 1 118 ? -2.725 -5.224 -16.755 1.00 71.94 118 TYR A CA 1
ATOM 960 C C . TYR A 1 118 ? -2.412 -6.273 -17.835 1.00 71.94 118 TYR A C 1
ATOM 962 O O . TYR A 1 118 ? -2.457 -5.972 -19.027 1.00 71.94 118 TYR A O 1
ATOM 970 N N . VAL A 1 119 ? -2.180 -7.532 -17.442 1.00 73.00 119 VAL A N 1
ATOM 971 C CA . VAL A 1 119 ? -1.959 -8.644 -18.386 1.00 73.00 119 VAL A CA 1
ATOM 972 C C . VAL A 1 119 ? -3.183 -8.867 -19.280 1.00 73.00 119 VAL A C 1
ATOM 974 O O . VAL A 1 119 ? -3.038 -9.046 -20.488 1.00 73.00 119 VAL A O 1
ATOM 977 N N . ARG A 1 120 ? -4.401 -8.806 -18.724 1.00 71.44 120 ARG A N 1
ATOM 978 C CA . ARG A 1 120 ? -5.640 -8.920 -19.513 1.00 71.44 120 ARG A CA 1
ATOM 979 C C . ARG A 1 120 ? -5.805 -7.786 -20.523 1.00 71.44 120 ARG A C 1
ATOM 981 O O . ARG A 1 120 ? -6.250 -8.055 -21.635 1.00 71.44 120 ARG A O 1
ATOM 988 N N . GLN A 1 121 ? -5.467 -6.548 -20.160 1.00 70.31 121 GLN A N 1
ATOM 989 C CA . GLN A 1 121 ? -5.501 -5.414 -21.089 1.00 70.31 121 GLN A CA 1
ATOM 990 C C . GLN A 1 121 ? -4.493 -5.599 -22.225 1.00 70.31 121 GLN A C 1
ATOM 992 O O . GLN A 1 121 ? -4.877 -5.512 -23.387 1.00 70.31 121 GLN A O 1
ATOM 997 N N . ARG A 1 122 ? -3.251 -5.978 -21.904 1.00 69.38 122 ARG A N 1
ATOM 998 C CA . ARG A 1 122 ? -2.209 -6.234 -22.907 1.00 69.38 122 ARG A CA 1
ATOM 999 C C . ARG A 1 122 ? -2.588 -7.349 -23.889 1.00 69.38 122 ARG A C 1
ATOM 1001 O O . ARG A 1 122 ? -2.377 -7.208 -25.088 1.00 69.38 122 ARG A O 1
ATOM 1008 N N . ASN A 1 123 ? -3.177 -8.442 -23.401 1.00 67.06 123 ASN A N 1
ATOM 1009 C CA . ASN A 1 123 ? -3.599 -9.556 -24.258 1.00 67.06 123 ASN A CA 1
ATOM 1010 C C . ASN A 1 123 ? -4.781 -9.191 -25.176 1.00 67.06 123 ASN A C 1
ATOM 1012 O O . ASN A 1 123 ? -4.911 -9.755 -26.260 1.00 67.06 123 ASN A O 1
ATOM 1016 N N . ARG A 1 124 ? -5.645 -8.252 -24.766 1.00 60.50 124 ARG A N 1
ATOM 1017 C CA . ARG A 1 124 ? -6.714 -7.724 -25.632 1.00 60.50 124 ARG A CA 1
ATOM 1018 C C . ARG A 1 124 ? -6.171 -6.828 -26.741 1.00 60.50 124 ARG A C 1
ATOM 1020 O O . ARG A 1 124 ? -6.689 -6.872 -27.845 1.00 60.50 124 ARG A O 1
ATOM 1027 N N . GLU A 1 125 ? -5.124 -6.057 -26.466 1.00 58.12 125 GLU A N 1
ATOM 1028 C CA . GLU A 1 125 ? -4.482 -5.202 -27.472 1.00 58.12 125 GLU A CA 1
ATOM 1029 C C . GLU A 1 125 ? -3.662 -5.996 -28.500 1.00 58.12 125 GLU A C 1
ATOM 1031 O O . GLU A 1 125 ? -3.544 -5.547 -29.629 1.00 58.12 125 GLU A O 1
ATOM 1036 N N . SER A 1 126 ? -3.129 -7.178 -28.157 1.00 58.12 126 SER A N 1
ATOM 1037 C CA . SER A 1 126 ? -2.387 -8.021 -29.117 1.00 58.12 126 SER A CA 1
ATOM 1038 C C . SER A 1 126 ? -3.262 -8.972 -29.946 1.00 58.12 126 SER A C 1
ATOM 1040 O O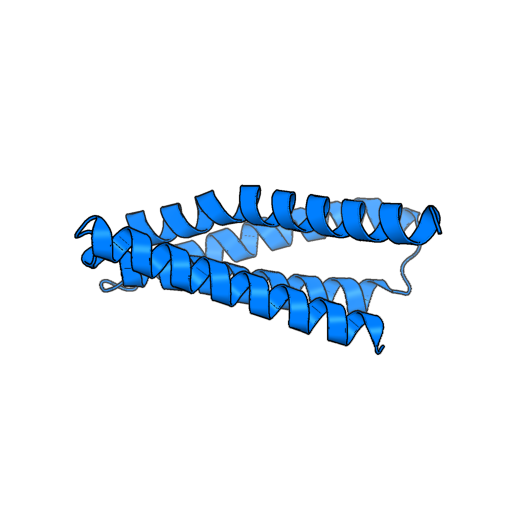 . SER A 1 126 ? -2.723 -9.761 -30.720 1.00 58.12 126 SER A O 1
ATOM 1042 N N . SER A 1 127 ? -4.577 -8.993 -29.708 1.00 54.41 127 SER A N 1
ATOM 1043 C CA . SER A 1 127 ? -5.550 -9.822 -30.440 1.00 54.41 127 SER A CA 1
ATOM 1044 C C . SER A 1 127 ? -6.436 -9.009 -31.394 1.00 54.41 127 SER A C 1
ATOM 1046 O O . SER A 1 127 ? -7.309 -9.584 -32.045 1.00 54.41 127 SER A O 1
ATOM 1048 N N . MET A 1 128 ? -6.189 -7.699 -31.483 1.00 48.59 128 MET A N 1
ATOM 1049 C CA . MET A 1 128 ? -6.658 -6.795 -32.537 1.00 48.59 128 MET A CA 1
ATOM 1050 C C . MET A 1 128 ? -5.526 -6.528 -33.525 1.00 48.59 128 MET A C 1
ATOM 1052 O O . MET A 1 128 ? -5.849 -6.348 -34.717 1.00 48.59 128 MET A O 1
#

pLDDT: mean 76.58, std 9.42, range [48.59, 90.69]

Secondary structure (DSSP, 8-state):
-HHHHHHHHHHHHHHHHHHHHHHHHHHHTT-GGGHHHHHHHHHHHHHHHHHHHHHHHHTTT--HHHHHHHHHHHHHHHHHHHHHHHHHHTT-TTS-HHHHHHHHHHHHHHHHHHHHHHHHHHHHHTT-

Solvent-accessible surface area (backbone atoms only — not comparable to full-atom values): 6937 Å² total; per-residue (Å²): 108,70,67,57,53,52,48,51,56,50,51,54,49,50,52,50,52,52,49,52,51,51,46,51,52,30,51,77,69,71,39,59,75,27,43,53,6,28,52,50,21,47,49,51,49,52,55,50,49,53,51,48,54,54,50,53,65,73,47,76,86,65,57,78,82,55,45,63,62,48,50,51,52,50,53,51,51,50,52,50,52,52,52,50,56,52,57,55,40,74,76,38,90,78,38,27,66,70,15,28,52,51,27,54,63,48,46,60,58,50,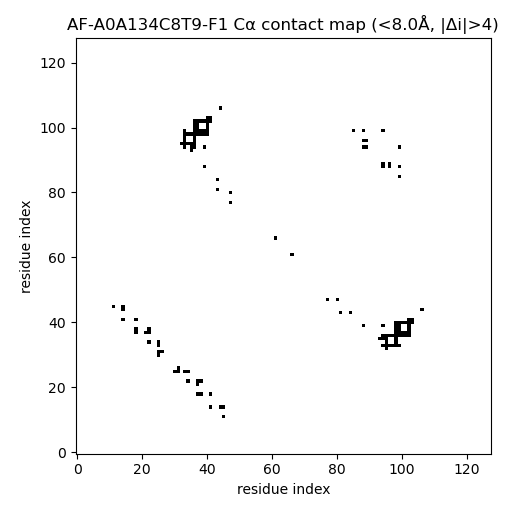54,52,50,52,51,53,51,52,53,53,53,54,57,56,64,75,73,110

Sequence (128 aa):
MKEYITYIKSHCRWILSVAILGVVVLWILDWTQHITGWLWGMMTYVVYFLYLALQTYKMKDATLEDVKRRVWIGVMSRFSLIVLLVGISTQIPSISMKGVLGGICVFVPMQYVEYSMYVRQRNRESSM

Foldseek 3Di:
DVVLVVVVVVVVVLLVVVLVVVCVVCVVVVVNLLNQLQVLLSVLVVVVVVVVSVLVVVCVPPDPVVCVVVVVVNVVVNVVSLVVSLVVQVVDPSHDNVSNVVSNVVSVVSVVVVVVVVVVVVVVVVVD